Protein AF-A0AAU9TCF9-F1 (afdb_monomer)

Nearest PDB structures (foldseek):
  2r2g-assembly1_A  TM=9.640E-01  e=1.695E-07  Ocimum basilicum
  2qys-assembly2_B  TM=9.655E-01  e=3.153E-07  Ocimum basilicum
  3c3x-assembly2_B  TM=9.599E-01  e=4.301E-07  Ocimum basilicum
  3c1o-assembly1_A  TM=9.431E-01  e=2.300E-06  Clarkia breweri
  1qyc-assembly1_B  TM=9.461E-01  e=2.579E-04  Pinus taeda

Mean predicted aligned error: 13.33 Å

Secondary structure (DSSP, 8-state):
-------------S------------S----PPPS----HHHHHHHHHHHHT-PPP-----SSTHHHHHHHHSPTTHHHHHHHHHHHHTS-TTTSS---TT---HHHH-TTS-PPPHHHHHHHHHHSPPPP-PPP--

Structure (mmCIF, N/CA/C/O backbone):
data_AF-A0AAU9TCF9-F1
#
_entry.id   AF-A0AAU9TCF9-F1
#
loop_
_atom_site.group_PDB
_atom_site.id
_atom_site.type_symbol
_atom_site.label_atom_id
_atom_site.label_alt_id
_atom_site.label_comp_id
_atom_site.label_asym_id
_atom_site.label_entity_id
_atom_site.label_seq_id
_atom_site.pdbx_PDB_ins_code
_atom_site.Cartn_x
_atom_site.Cartn_y
_atom_site.Cartn_z
_atom_site.occupancy
_atom_site.B_iso_or_equiv
_atom_site.auth_seq_id
_atom_site.auth_comp_id
_atom_site.auth_asym_id
_atom_site.auth_atom_id
_atom_site.pdbx_PDB_model_num
ATOM 1 N N . MET A 1 1 ? 15.003 25.811 -27.714 1.00 32.50 1 MET A N 1
ATOM 2 C CA . MET A 1 1 ? 13.845 26.082 -26.835 1.00 32.50 1 MET A CA 1
ATOM 3 C C . MET A 1 1 ? 13.966 25.183 -25.616 1.00 32.50 1 MET A C 1
ATOM 5 O O . MET A 1 1 ? 13.999 23.971 -25.770 1.00 32.50 1 MET A O 1
ATOM 9 N N . ARG A 1 2 ? 14.185 25.771 -24.438 1.00 29.50 2 ARG A N 1
ATOM 10 C CA . ARG A 1 2 ? 14.547 25.087 -23.188 1.00 29.50 2 ARG A CA 1
ATOM 11 C C . ARG A 1 2 ? 13.409 25.324 -22.196 1.00 29.50 2 ARG A C 1
ATOM 13 O O . ARG A 1 2 ? 13.241 26.446 -21.741 1.00 29.50 2 ARG A O 1
ATOM 20 N N . TRP A 1 3 ? 12.619 24.297 -21.895 1.00 29.42 3 TRP A N 1
ATOM 21 C CA . TRP A 1 3 ? 11.589 24.370 -20.857 1.00 29.42 3 TRP A CA 1
ATOM 22 C C . TRP A 1 3 ? 12.197 23.945 -19.518 1.00 29.42 3 TRP A C 1
ATOM 24 O O . TRP A 1 3 ? 12.287 22.760 -19.213 1.00 29.42 3 TRP A O 1
ATOM 34 N N . GLN A 1 4 ? 12.638 24.915 -18.717 1.00 31.23 4 GLN A N 1
ATOM 35 C CA . GLN A 1 4 ? 12.834 24.719 -17.279 1.00 31.23 4 GLN A CA 1
ATOM 36 C C . GLN A 1 4 ? 11.484 24.952 -16.595 1.00 31.23 4 GLN A C 1
ATOM 38 O O . GLN A 1 4 ? 11.015 26.084 -16.525 1.00 31.23 4 GLN A O 1
ATOM 43 N N . ARG A 1 5 ? 10.840 23.887 -16.104 1.00 35.66 5 ARG A N 1
ATOM 44 C CA . ARG A 1 5 ? 9.737 24.007 -15.143 1.00 35.66 5 ARG A CA 1
ATOM 45 C C . ARG A 1 5 ? 10.312 23.828 -13.745 1.00 35.66 5 ARG A C 1
ATOM 47 O O . ARG A 1 5 ? 10.728 22.737 -13.364 1.00 35.66 5 ARG A O 1
ATOM 54 N N . SER A 1 6 ? 10.380 24.931 -13.015 1.00 28.62 6 SER A N 1
ATOM 55 C CA . SER A 1 6 ? 10.779 24.985 -11.614 1.00 28.62 6 SER A CA 1
ATOM 56 C C . SER A 1 6 ? 9.749 24.240 -10.764 1.00 28.62 6 SER A C 1
ATOM 58 O O . SER A 1 6 ? 8.653 24.739 -10.533 1.00 28.62 6 SER A O 1
ATOM 60 N N . ILE A 1 7 ? 10.089 23.036 -10.304 1.00 35.19 7 ILE A N 1
ATOM 61 C CA . ILE A 1 7 ? 9.325 22.330 -9.271 1.00 35.19 7 ILE A CA 1
ATOM 62 C C . ILE A 1 7 ? 9.844 22.839 -7.927 1.00 35.19 7 ILE A C 1
ATOM 64 O O . ILE A 1 7 ? 10.887 22.395 -7.442 1.00 35.19 7 ILE A O 1
ATOM 68 N N . THR A 1 8 ? 9.145 23.791 -7.316 1.00 33.06 8 THR A N 1
ATOM 69 C CA . THR A 1 8 ? 9.380 24.147 -5.915 1.00 33.06 8 THR A CA 1
ATOM 70 C C . THR A 1 8 ? 8.896 22.994 -5.039 1.00 33.06 8 THR A C 1
ATOM 72 O O . THR A 1 8 ? 7.708 22.837 -4.764 1.00 33.06 8 THR A O 1
ATOM 75 N N . ARG A 1 9 ? 9.836 22.147 -4.603 1.00 33.09 9 ARG A N 1
ATOM 76 C CA . ARG A 1 9 ? 9.591 21.157 -3.549 1.00 33.09 9 ARG A CA 1
ATOM 77 C C . ARG A 1 9 ? 9.257 21.914 -2.266 1.00 33.09 9 ARG A C 1
ATOM 79 O O . ARG A 1 9 ? 10.149 22.476 -1.639 1.00 33.09 9 ARG A O 1
ATOM 86 N N . LYS A 1 10 ? 7.989 21.918 -1.853 1.00 32.34 10 LYS A N 1
ATOM 87 C CA . LYS A 1 10 ? 7.655 22.213 -0.458 1.00 32.34 10 LYS A CA 1
ATOM 88 C C . LYS A 1 10 ? 8.129 21.026 0.378 1.00 32.34 10 LYS A C 1
ATOM 90 O O . LYS A 1 10 ? 7.555 19.943 0.310 1.00 32.34 10 LYS A O 1
ATOM 95 N N . THR A 1 11 ? 9.218 21.213 1.111 1.00 30.62 11 THR A N 1
ATOM 96 C CA . THR A 1 11 ? 9.650 20.302 2.169 1.00 30.62 11 THR A CA 1
ATOM 97 C C . THR A 1 11 ? 8.641 20.395 3.311 1.00 30.62 11 THR A C 1
ATOM 99 O O . THR A 1 11 ? 8.481 21.445 3.925 1.00 30.62 11 THR A O 1
ATOM 102 N N . CYS A 1 12 ? 7.920 19.308 3.585 1.00 27.73 12 CYS A N 1
ATOM 103 C CA . CYS A 1 12 ? 7.120 19.203 4.800 1.00 27.73 12 CYS A CA 1
ATOM 104 C C . CYS A 1 12 ? 8.016 18.600 5.886 1.00 27.73 12 CYS A C 1
ATOM 106 O O . CYS A 1 12 ? 8.421 17.442 5.783 1.00 27.73 12 CYS A O 1
ATOM 108 N N . SER A 1 13 ? 8.379 19.415 6.878 1.00 25.23 13 SER A N 1
ATOM 109 C CA . SER A 1 13 ? 9.106 18.976 8.071 1.00 25.23 13 SER A CA 1
ATOM 110 C C . SER A 1 13 ? 8.212 18.062 8.915 1.00 25.23 13 SER A C 1
ATOM 112 O O . SER A 1 13 ? 7.018 18.314 9.054 1.00 25.23 13 SER A O 1
ATOM 114 N N . ILE A 1 14 ? 8.784 16.989 9.463 1.00 36.59 14 ILE A N 1
ATOM 115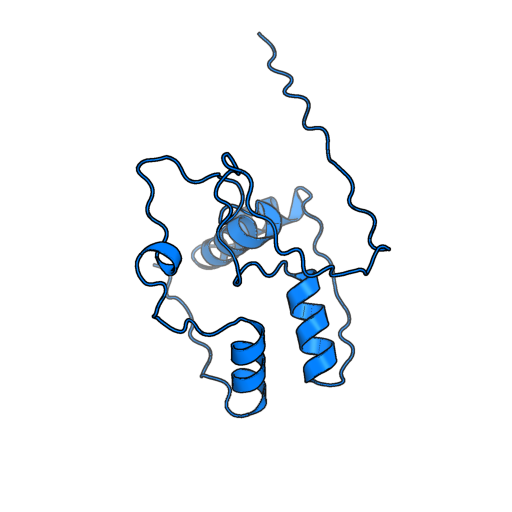 C CA . ILE A 1 14 ? 8.085 15.873 10.134 1.00 36.59 14 ILE A CA 1
ATOM 116 C C . ILE A 1 14 ? 7.626 16.233 11.570 1.00 36.59 14 ILE A C 1
ATOM 118 O O . ILE A 1 14 ? 7.186 15.369 12.319 1.00 36.59 14 ILE A O 1
ATOM 122 N N . HIS A 1 15 ? 7.687 17.500 11.983 1.00 29.64 15 HIS A N 1
ATOM 123 C CA . HIS A 1 15 ? 7.577 17.865 13.401 1.00 29.64 15 HIS A CA 1
ATOM 124 C C . HIS A 1 15 ? 6.350 18.684 13.818 1.00 29.64 15 HIS A C 1
ATOM 126 O O . HIS A 1 15 ? 6.430 19.398 14.809 1.00 29.64 15 HIS A O 1
ATOM 132 N N . ASP A 1 16 ? 5.214 18.566 13.124 1.00 25.83 16 ASP A N 1
ATOM 133 C CA . ASP A 1 16 ? 3.979 19.206 13.598 1.00 25.83 16 ASP A CA 1
ATOM 134 C C . ASP A 1 16 ? 2.794 18.229 13.622 1.00 25.83 16 ASP A C 1
ATOM 136 O O . ASP A 1 16 ? 2.099 17.988 12.631 1.00 25.83 16 ASP A O 1
ATOM 140 N N . GLN A 1 17 ? 2.621 17.595 14.784 1.00 41.81 17 GLN A N 1
ATOM 141 C CA . GLN A 1 17 ? 1.391 16.923 15.179 1.00 41.81 17 GLN A CA 1
ATOM 142 C C . GLN A 1 17 ? 0.434 17.973 15.754 1.00 41.81 17 GLN A C 1
ATOM 144 O O . GLN A 1 17 ? 0.512 18.302 16.932 1.00 41.81 17 GLN A O 1
ATOM 149 N N . SER A 1 18 ? -0.544 18.414 14.967 1.00 25.83 18 SER A N 1
ATOM 150 C CA . SER A 1 18 ? -1.847 18.784 15.522 1.00 25.83 18 SER A CA 1
ATOM 151 C C . SER A 1 18 ? -2.945 18.569 14.488 1.00 25.83 18 SER A C 1
ATOM 153 O O . SER A 1 18 ? -3.074 19.277 13.488 1.00 25.83 18 SER A O 1
ATOM 155 N N . CYS A 1 19 ? -3.739 17.528 14.720 1.00 30.94 19 CYS A N 1
ATOM 156 C CA . CYS A 1 19 ? -4.938 17.239 13.955 1.00 30.94 19 CYS A CA 1
ATOM 157 C C . CYS A 1 19 ? -6.078 18.096 14.524 1.00 30.94 19 CYS A C 1
ATOM 159 O O . CYS A 1 19 ? -6.804 17.664 15.419 1.00 30.94 19 CYS A O 1
ATOM 161 N N . HIS A 1 20 ? -6.233 19.328 14.033 1.00 27.45 20 HIS A N 1
ATOM 162 C CA . HIS A 1 20 ? -7.418 20.121 14.344 1.00 27.45 20 HIS A CA 1
ATOM 163 C C . HIS A 1 20 ? -8.607 19.662 13.495 1.00 27.45 20 HIS A C 1
ATOM 165 O O . HIS A 1 20 ? -8.597 19.691 12.264 1.00 27.45 20 HIS A O 1
ATOM 171 N N . ARG A 1 21 ? -9.666 19.249 14.196 1.00 36.75 21 ARG A N 1
ATOM 172 C CA . ARG A 1 21 ? -11.020 19.082 13.672 1.00 36.75 21 ARG A CA 1
ATOM 173 C C . ARG A 1 21 ? -11.571 20.457 13.289 1.00 36.75 21 ARG A C 1
ATOM 175 O O . ARG A 1 21 ? -12.134 21.137 14.139 1.00 36.75 21 ARG A O 1
ATOM 182 N N . SER A 1 22 ? -11.459 20.850 12.025 1.00 31.08 22 SER A N 1
ATOM 183 C CA . SER A 1 22 ? -12.129 22.058 11.532 1.00 31.08 22 SER A CA 1
ATOM 184 C C . SER A 1 22 ? -13.473 21.704 10.899 1.00 31.08 22 SER A C 1
ATOM 186 O O . SER A 1 22 ? -13.539 21.100 9.830 1.00 31.08 22 SER A O 1
ATOM 188 N N . LYS A 1 23 ? -14.557 22.083 11.590 1.00 34.03 23 LYS A N 1
ATOM 189 C CA . LYS A 1 23 ? -15.822 22.450 10.944 1.00 34.03 23 LYS A CA 1
ATOM 190 C C . LYS A 1 23 ? -15.601 23.798 10.249 1.00 34.03 23 LYS A C 1
ATOM 192 O O . LYS A 1 23 ? -15.060 24.702 10.874 1.00 34.03 23 LYS A O 1
ATOM 197 N N . GLY A 1 24 ? -16.047 23.931 9.004 1.00 29.23 24 GLY A N 1
ATOM 198 C CA . GLY A 1 24 ? -16.023 25.194 8.262 1.00 29.23 24 GLY A CA 1
ATOM 199 C C . GLY A 1 24 ? -15.848 24.944 6.771 1.00 29.23 24 GLY A C 1
ATOM 200 O O . GLY A 1 24 ? -14.772 24.552 6.333 1.00 29.23 24 GLY A O 1
ATOM 201 N N . GLN A 1 25 ? -16.931 25.115 6.021 1.00 40.72 25 GLN A N 1
ATOM 202 C CA . GLN A 1 25 ? -16.986 25.016 4.568 1.00 40.72 25 GLN A CA 1
ATOM 203 C C . GLN A 1 25 ? -16.816 26.418 3.968 1.00 40.72 25 GLN A C 1
ATOM 205 O O . GLN A 1 25 ? -17.554 27.318 4.345 1.00 40.72 25 GLN A O 1
ATOM 210 N N . GLU A 1 26 ? -15.888 26.568 3.022 1.00 29.95 26 GLU A N 1
ATOM 211 C CA . GLU A 1 26 ? -15.749 27.707 2.098 1.00 29.95 26 GLU A CA 1
ATOM 212 C C . GLU A 1 26 ? -15.702 27.139 0.659 1.00 29.95 26 GLU A C 1
ATOM 214 O O . GLU A 1 26 ? -15.139 26.051 0.459 1.00 29.95 26 GLU A O 1
ATOM 219 N N . PRO A 1 27 ? -16.327 27.790 -0.343 1.00 39.28 27 PRO A N 1
ATOM 220 C CA . PRO A 1 27 ? -16.553 27.209 -1.663 1.00 39.28 27 PRO A CA 1
ATOM 221 C C . PRO A 1 27 ? -15.361 27.464 -2.596 1.00 39.28 27 PRO A C 1
ATOM 223 O O . PRO A 1 27 ? -14.951 28.600 -2.806 1.00 39.28 27 PRO A O 1
ATOM 226 N N . GLY A 1 28 ? -14.814 26.395 -3.184 1.00 36.53 28 GLY A N 1
ATOM 227 C CA . GLY A 1 28 ? -13.743 26.482 -4.192 1.00 36.53 28 GLY A CA 1
ATOM 228 C C . GLY A 1 28 ? -12.541 25.558 -3.971 1.00 36.53 28 GLY A C 1
ATOM 229 O O . GLY A 1 28 ? -11.479 25.782 -4.545 1.00 36.53 28 GLY A O 1
ATOM 230 N N . ALA A 1 29 ? -12.658 24.528 -3.129 1.00 34.69 29 ALA A N 1
ATOM 231 C CA . ALA A 1 29 ? -11.533 23.654 -2.812 1.00 34.69 29 ALA A CA 1
ATOM 232 C C . ALA A 1 29 ? -11.374 22.510 -3.829 1.00 34.69 29 ALA A C 1
ATOM 234 O O . ALA A 1 29 ? -12.214 21.614 -3.920 1.00 34.69 29 ALA A O 1
ATOM 235 N N . ASN A 1 30 ? -10.241 22.530 -4.538 1.00 35.97 30 ASN A N 1
ATOM 236 C CA . ASN A 1 30 ? -9.727 21.439 -5.363 1.00 35.97 30 ASN A CA 1
ATOM 237 C C . ASN A 1 30 ? -9.945 20.072 -4.703 1.00 35.97 30 ASN A C 1
ATOM 239 O O . ASN A 1 30 ? -9.481 19.779 -3.597 1.00 35.97 30 ASN A O 1
ATOM 243 N N . HIS A 1 31 ? -10.667 19.232 -5.429 1.00 40.88 31 HIS A N 1
ATOM 244 C CA . HIS A 1 31 ? -11.233 17.975 -4.987 1.00 40.88 31 HIS A CA 1
ATOM 245 C C . HIS A 1 31 ? -10.174 16.872 -4.808 1.00 40.88 31 HIS A C 1
ATOM 247 O O . HIS A 1 31 ? -10.093 15.937 -5.602 1.00 40.88 31 HIS A O 1
ATOM 253 N N . LYS A 1 32 ? -9.370 16.917 -3.739 1.00 46.84 32 LYS A N 1
ATOM 254 C CA . LYS A 1 32 ? -8.562 15.752 -3.336 1.00 46.84 32 LYS A CA 1
ATOM 255 C C . LYS A 1 32 ? -9.460 14.701 -2.667 1.00 46.84 32 L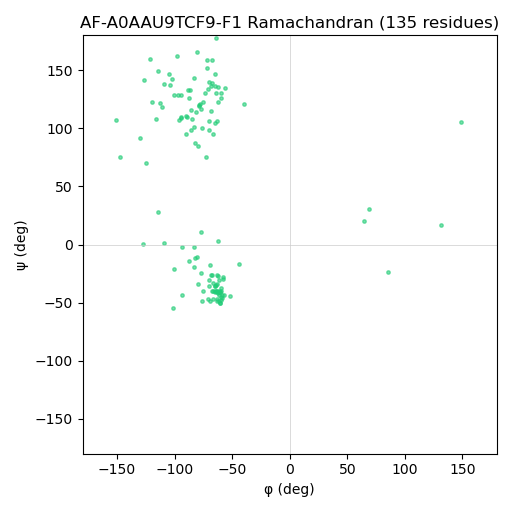YS A C 1
ATOM 257 O O . LYS A 1 32 ? -10.107 14.984 -1.664 1.00 46.84 32 LYS A O 1
ATOM 262 N N . ALA A 1 33 ? -9.471 13.486 -3.215 1.00 42.03 33 ALA A N 1
ATOM 263 C CA . ALA A 1 33 ? -10.205 12.342 -2.666 1.00 42.03 33 ALA A CA 1
ATOM 2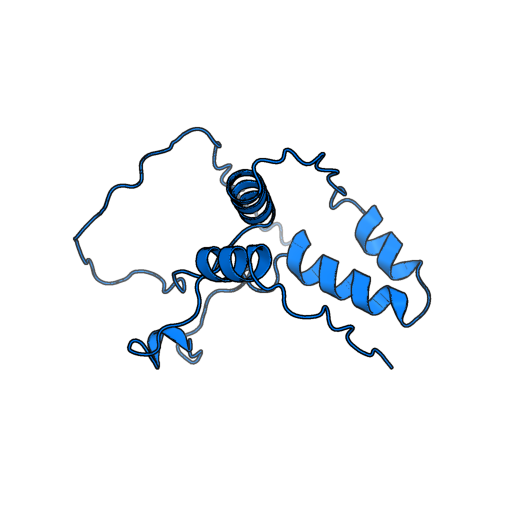64 C C . ALA A 1 33 ? -9.732 11.991 -1.232 1.00 42.03 33 ALA A C 1
ATOM 266 O O . ALA A 1 33 ? -8.514 11.893 -1.015 1.00 42.03 33 ALA A O 1
ATOM 267 N N . PRO A 1 34 ? -10.636 11.815 -0.244 1.00 55.16 34 PRO A N 1
ATOM 268 C CA . PRO A 1 34 ? -10.244 11.573 1.140 1.00 55.16 34 PRO A CA 1
ATOM 269 C C . PRO A 1 34 ? -10.249 10.082 1.547 1.00 55.16 34 PRO A C 1
ATOM 271 O O . PRO A 1 34 ? -10.897 9.234 0.948 1.00 55.16 34 PRO A O 1
ATOM 274 N N . ARG A 1 35 ? -9.542 9.813 2.657 1.00 45.84 35 ARG A N 1
ATOM 275 C CA . ARG A 1 35 ? -9.535 8.615 3.537 1.00 45.84 35 ARG A CA 1
ATOM 276 C C . ARG A 1 35 ? -8.657 7.399 3.205 1.00 45.84 35 ARG A C 1
ATOM 278 O O . ARG A 1 35 ? -8.272 6.732 4.159 1.00 45.84 35 ARG A O 1
ATOM 285 N N . GLN A 1 36 ? -8.248 7.135 1.962 1.00 53.06 36 GLN A N 1
ATOM 286 C CA . GLN A 1 36 ? -7.444 5.924 1.652 1.00 53.06 36 GLN A CA 1
ATOM 287 C C . GLN A 1 36 ? -5.971 6.178 1.285 1.00 53.06 36 GLN A C 1
ATOM 289 O O . GLN A 1 36 ? -5.215 5.249 1.012 1.00 53.06 36 GLN A O 1
ATOM 294 N N . ARG A 1 37 ? -5.521 7.436 1.300 1.00 58.28 37 ARG A N 1
ATOM 295 C CA . ARG A 1 37 ? -4.142 7.780 0.933 1.00 58.28 37 ARG A CA 1
ATOM 296 C C . ARG A 1 37 ? -3.158 7.422 2.053 1.00 58.28 37 ARG A C 1
ATOM 298 O O . ARG A 1 37 ? -2.967 8.211 2.980 1.00 58.28 37 ARG A O 1
ATOM 305 N N . CYS A 1 38 ? -2.467 6.295 1.915 1.00 60.62 38 CYS A N 1
ATOM 306 C CA . CYS A 1 38 ? -1.327 5.937 2.757 1.00 60.62 38 CYS A CA 1
ATOM 307 C C . CYS A 1 38 ? -0.025 5.970 1.952 1.00 60.62 38 CYS A C 1
ATOM 309 O O . CYS A 1 38 ? 0.152 5.216 1.003 1.00 60.62 38 CYS A O 1
ATOM 311 N N . LEU A 1 39 ? 0.903 6.847 2.348 1.00 77.06 39 LEU A N 1
ATOM 312 C CA . LEU A 1 39 ? 2.283 6.804 1.857 1.00 77.06 39 LEU A CA 1
ATOM 313 C C . LEU A 1 39 ? 3.014 5.594 2.472 1.00 77.06 39 LEU A C 1
ATOM 315 O O . LEU A 1 39 ? 2.699 5.244 3.614 1.00 77.06 39 LEU A O 1
ATOM 319 N N . PRO A 1 40 ? 4.030 5.010 1.805 1.00 81.50 40 PRO A N 1
ATOM 320 C CA . PRO A 1 40 ? 4.737 3.822 2.300 1.00 81.50 40 PRO A CA 1
ATOM 321 C C . PRO A 1 40 ? 5.249 3.951 3.740 1.00 81.50 40 PRO A C 1
ATOM 323 O O . PRO A 1 40 ? 5.030 3.066 4.559 1.00 81.50 40 PRO A O 1
ATOM 326 N N . ALA A 1 41 ? 5.846 5.094 4.093 1.00 84.50 41 ALA A N 1
ATOM 327 C CA . ALA A 1 41 ? 6.342 5.334 5.450 1.00 84.50 41 ALA A CA 1
ATOM 328 C C . ALA A 1 41 ? 5.221 5.343 6.506 1.00 84.50 41 ALA A C 1
ATOM 330 O O . ALA A 1 41 ? 5.381 4.790 7.592 1.00 84.50 41 ALA A O 1
ATOM 331 N N . ARG A 1 42 ? 4.061 5.931 6.179 1.00 87.06 42 ARG A N 1
ATOM 332 C CA . ARG A 1 42 ? 2.897 5.934 7.079 1.00 87.06 42 ARG A CA 1
ATOM 333 C C . ARG A 1 42 ? 2.337 4.529 7.256 1.00 87.06 42 ARG A C 1
ATOM 335 O O . ARG A 1 42 ? 1.994 4.165 8.371 1.00 87.06 42 ARG A O 1
ATOM 342 N N . PHE A 1 43 ? 2.290 3.745 6.181 1.00 90.44 43 PHE A N 1
ATOM 343 C CA . PHE A 1 43 ? 1.856 2.352 6.233 1.00 90.44 43 PHE A CA 1
ATOM 344 C C . PHE A 1 43 ? 2.753 1.513 7.153 1.00 90.44 43 PHE A C 1
ATOM 346 O O . PHE A 1 43 ? 2.251 0.857 8.063 1.00 90.44 43 PHE A O 1
ATOM 353 N N . VAL A 1 44 ? 4.076 1.589 6.969 1.00 90.94 44 VAL A N 1
ATOM 354 C CA . VAL A 1 44 ? 5.042 0.855 7.803 1.00 90.94 44 VAL A CA 1
ATOM 355 C C . VAL A 1 44 ? 4.944 1.288 9.266 1.00 90.94 44 VAL A C 1
ATOM 357 O O . VAL A 1 44 ? 4.893 0.436 10.147 1.00 90.94 44 VAL A O 1
ATOM 360 N N . SER A 1 45 ? 4.829 2.592 9.535 1.00 92.31 45 SER A N 1
ATOM 361 C CA . SER A 1 45 ? 4.642 3.106 10.897 1.00 92.31 45 SER A CA 1
ATOM 362 C C . SER A 1 45 ? 3.365 2.569 11.557 1.00 92.31 45 SER A C 1
ATOM 364 O O . SER A 1 45 ? 3.432 2.054 12.672 1.00 92.31 45 SER A O 1
ATOM 366 N N . SER A 1 46 ? 2.219 2.609 10.866 1.00 93.44 46 SER A N 1
ATOM 367 C CA . SER A 1 46 ? 0.969 2.022 11.367 1.00 93.44 46 SER A CA 1
ATOM 368 C C . SER A 1 46 ? 1.105 0.521 11.633 1.00 93.44 46 SER A C 1
ATOM 370 O O . SER A 1 46 ? 0.620 0.028 12.649 1.00 93.44 46 SER A O 1
ATOM 372 N N . TRP A 1 47 ? 1.807 -0.206 10.763 1.00 95.31 47 TRP A N 1
ATOM 373 C CA . TRP A 1 47 ? 2.039 -1.639 10.929 1.00 95.31 47 TRP A CA 1
ATOM 374 C C . TRP A 1 47 ? 2.951 -1.974 12.117 1.00 95.31 47 TRP A C 1
ATOM 376 O O . TRP A 1 47 ? 2.676 -2.916 12.860 1.00 95.31 47 TRP A O 1
ATOM 386 N N . GLN A 1 48 ? 4.002 -1.185 12.346 1.00 95.50 48 GLN A N 1
ATOM 387 C CA . GLN A 1 48 ? 4.865 -1.312 13.525 1.00 95.50 48 GLN A CA 1
ATOM 388 C C . GLN A 1 48 ? 4.077 -1.149 14.824 1.00 95.50 48 GLN A C 1
ATOM 390 O O . GLN A 1 48 ? 4.209 -1.968 15.730 1.00 95.50 48 GLN A O 1
ATOM 395 N N . ILE A 1 49 ? 3.216 -0.129 14.887 1.00 95.44 49 ILE A N 1
ATOM 396 C CA . ILE A 1 49 ? 2.352 0.122 16.046 1.00 95.44 49 ILE A CA 1
ATOM 397 C C . ILE A 1 49 ? 1.423 -1.072 16.280 1.00 95.44 49 ILE A C 1
ATOM 399 O O . ILE A 1 49 ? 1.377 -1.605 17.384 1.00 95.44 49 ILE A O 1
ATOM 403 N N . LYS A 1 50 ? 0.726 -1.529 15.234 1.00 95.31 50 LYS A N 1
ATOM 404 C CA . LYS A 1 50 ? -0.245 -2.628 15.321 1.00 95.31 50 LYS A CA 1
ATOM 405 C C . LYS A 1 50 ? 0.391 -3.971 15.702 1.00 95.31 50 LYS A C 1
ATOM 407 O O . LYS A 1 50 ? -0.211 -4.746 16.433 1.00 95.31 50 LYS A O 1
ATOM 412 N N . THR A 1 51 ? 1.613 -4.245 15.248 1.00 95.75 51 THR A N 1
ATOM 413 C CA . THR A 1 51 ? 2.332 -5.491 15.576 1.00 95.75 51 THR A CA 1
ATOM 414 C C . THR A 1 51 ? 3.151 -5.418 16.866 1.00 95.75 51 THR A C 1
ATOM 416 O O . THR A 1 51 ? 3.614 -6.455 17.341 1.00 95.75 51 THR A O 1
ATOM 419 N N . GLY A 1 52 ? 3.383 -4.218 17.412 1.00 95.81 52 GLY A N 1
ATOM 420 C CA . GLY A 1 52 ? 4.328 -3.997 18.511 1.00 95.81 52 GLY A CA 1
ATOM 421 C C . GLY A 1 52 ? 5.786 -4.294 18.133 1.00 95.81 52 GLY A C 1
ATOM 422 O O . GLY A 1 52 ? 6.606 -4.565 19.008 1.00 95.81 52 GLY A O 1
ATOM 423 N N . ARG A 1 53 ? 6.115 -4.302 16.833 1.00 94.88 53 ARG A N 1
ATOM 424 C CA . ARG A 1 53 ? 7.446 -4.651 16.314 1.00 94.88 53 ARG A CA 1
ATOM 425 C C . ARG A 1 53 ? 8.109 -3.450 15.660 1.00 94.88 53 ARG A C 1
ATOM 427 O O . ARG A 1 53 ? 7.453 -2.621 15.037 1.00 94.88 53 ARG A O 1
ATOM 434 N N . THR A 1 54 ? 9.434 -3.411 15.731 1.00 93.69 54 THR A N 1
ATOM 435 C CA . THR A 1 54 ? 10.253 -2.459 14.973 1.00 93.69 54 THR A CA 1
ATOM 436 C C . THR A 1 54 ? 10.842 -3.163 13.759 1.00 93.69 54 THR A C 1
ATOM 438 O O . THR A 1 54 ? 11.445 -4.226 13.899 1.00 93.69 54 THR A O 1
ATOM 441 N N . PHE A 1 55 ? 10.680 -2.580 12.570 1.00 90.50 55 PHE A N 1
ATOM 442 C CA . PHE A 1 55 ? 11.279 -3.093 11.337 1.00 90.50 55 PHE A CA 1
ATOM 443 C C . PHE A 1 55 ? 12.506 -2.265 10.960 1.00 90.50 55 PHE A C 1
ATOM 445 O O . PHE A 1 55 ? 12.509 -1.043 11.100 1.00 90.50 55 PHE A O 1
ATOM 452 N N . GLN A 1 56 ? 13.539 -2.933 10.449 1.00 89.56 56 GLN A N 1
ATOM 453 C CA . GLN A 1 56 ? 14.645 -2.257 9.776 1.00 89.56 56 GLN A CA 1
ATOM 454 C C . GLN A 1 56 ? 14.179 -1.851 8.376 1.00 89.56 56 GLN A C 1
ATOM 456 O O . GLN A 1 56 ? 13.832 -2.707 7.562 1.00 89.56 56 GLN A O 1
ATOM 461 N N . ILE A 1 57 ? 14.128 -0.546 8.112 1.00 86.06 57 ILE A N 1
ATOM 462 C CA . ILE A 1 57 ? 13.674 -0.007 6.828 1.00 86.06 57 ILE A CA 1
ATOM 463 C C . ILE A 1 57 ? 14.892 0.222 5.938 1.00 86.06 57 ILE A C 1
ATOM 465 O O . ILE A 1 57 ? 15.670 1.150 6.154 1.00 86.06 57 ILE A O 1
ATOM 469 N N . THR A 1 58 ? 15.029 -0.596 4.898 1.00 83.56 58 THR A N 1
ATOM 470 C CA . THR A 1 58 ? 16.025 -0.367 3.848 1.00 83.56 58 THR A CA 1
ATOM 471 C C . THR A 1 58 ? 15.404 0.485 2.748 1.00 83.56 58 THR A C 1
ATOM 473 O O . THR A 1 58 ? 14.527 0.030 2.014 1.00 83.56 58 THR A O 1
ATOM 476 N N . HIS A 1 59 ? 15.855 1.732 2.619 1.00 79.56 59 HIS A N 1
ATOM 477 C CA . HIS A 1 59 ? 15.439 2.601 1.521 1.00 79.56 59 HIS A CA 1
ATOM 478 C C . HIS A 1 59 ? 16.202 2.246 0.246 1.00 79.56 59 HIS A C 1
ATOM 480 O O . HIS A 1 59 ? 17.424 2.379 0.198 1.00 79.56 59 HIS A O 1
ATOM 486 N N . LEU A 1 60 ? 15.479 1.854 -0.805 1.00 72.19 60 LEU A N 1
ATOM 487 C CA . LEU A 1 60 ? 16.050 1.771 -2.145 1.00 72.19 60 LEU A CA 1
ATOM 488 C C . LEU A 1 60 ? 16.039 3.182 -2.764 1.00 72.19 60 LEU A C 1
ATOM 490 O O . LEU A 1 60 ? 14.957 3.741 -2.967 1.00 72.19 60 LEU A O 1
ATOM 494 N N . PRO A 1 61 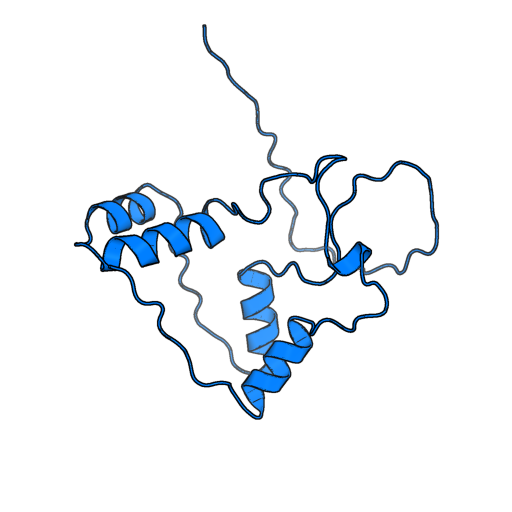? 17.200 3.808 -3.019 1.00 68.44 61 PRO A N 1
ATOM 495 C CA . PRO A 1 61 ? 17.237 5.156 -3.567 1.00 68.44 61 PRO A CA 1
ATOM 496 C C . PRO A 1 61 ? 16.647 5.195 -4.982 1.00 68.44 61 PRO A C 1
ATOM 498 O O . PRO A 1 61 ? 17.007 4.395 -5.835 1.00 68.44 61 PRO A O 1
ATOM 501 N N . SER A 1 62 ? 15.821 6.208 -5.254 1.00 61.94 62 SER A N 1
ATOM 502 C CA . SER A 1 62 ? 15.205 6.504 -6.565 1.00 61.94 62 SER A CA 1
ATOM 503 C C . SER A 1 62 ? 16.209 6.839 -7.685 1.00 61.94 62 SER A C 1
ATOM 505 O O . SER A 1 62 ? 15.809 7.219 -8.786 1.00 61.94 62 SER A O 1
ATOM 507 N N . ASN A 1 63 ? 17.518 6.776 -7.424 1.00 57.94 63 ASN A N 1
ATOM 508 C CA . ASN A 1 63 ? 18.517 7.008 -8.461 1.00 57.94 63 ASN A CA 1
ATOM 509 C C . ASN A 1 63 ? 18.417 5.915 -9.546 1.00 57.94 63 ASN A C 1
ATOM 511 O O . ASN A 1 63 ? 17.629 4.982 -9.436 1.00 57.94 63 ASN A O 1
ATOM 515 N N . LYS A 1 64 ? 19.243 6.019 -10.595 1.00 53.06 64 LYS A N 1
ATOM 516 C CA . LYS A 1 64 ? 19.274 5.123 -11.768 1.00 53.06 64 LYS A CA 1
ATOM 517 C C . LYS A 1 64 ? 19.179 3.612 -11.468 1.00 53.06 64 LYS A C 1
ATOM 519 O O . LYS A 1 64 ? 18.874 2.878 -12.397 1.00 53.06 64 LYS A O 1
ATOM 524 N N . SER A 1 65 ? 19.409 3.173 -10.225 1.00 56.00 65 SER A N 1
ATOM 525 C CA . SER A 1 65 ? 19.299 1.793 -9.753 1.00 56.00 65 SER A CA 1
ATOM 526 C C . SER A 1 65 ? 17.923 1.147 -9.964 1.00 56.00 65 SER A C 1
ATOM 528 O O . SER A 1 65 ? 17.893 0.018 -10.437 1.00 56.00 65 SER A O 1
ATOM 530 N N . SER A 1 66 ? 16.794 1.815 -9.698 1.00 56.81 66 SER A N 1
ATOM 531 C CA . SER A 1 66 ? 15.458 1.197 -9.829 1.00 56.81 66 SER A CA 1
ATOM 532 C C . SER A 1 66 ? 15.061 0.961 -11.289 1.00 56.81 66 SER A C 1
ATOM 534 O O . SER A 1 66 ? 14.660 -0.143 -11.660 1.00 56.81 66 SER A O 1
ATOM 536 N N . ASN A 1 67 ? 15.256 1.977 -12.135 1.00 60.53 67 ASN A N 1
ATOM 537 C CA . ASN A 1 67 ? 15.065 1.867 -13.579 1.00 60.53 67 ASN A CA 1
ATOM 538 C C . ASN A 1 67 ? 16.073 0.892 -14.201 1.00 60.53 67 ASN A C 1
ATOM 540 O O . ASN A 1 67 ? 15.692 0.096 -15.053 1.00 60.53 67 ASN A O 1
ATOM 544 N N . SER A 1 68 ? 17.338 0.892 -13.761 1.00 62.56 68 SER A N 1
ATOM 545 C CA . SER A 1 68 ? 18.315 -0.089 -14.247 1.00 62.56 68 SER A CA 1
ATOM 546 C C . SER A 1 68 ? 17.982 -1.511 -13.808 1.00 62.56 68 SER A C 1
ATOM 548 O O . SER A 1 68 ? 18.237 -2.434 -14.569 1.00 62.56 68 SER A O 1
ATOM 550 N N . LEU A 1 69 ? 17.388 -1.702 -12.621 1.00 65.31 69 LEU A N 1
ATOM 551 C CA . LEU A 1 69 ? 16.982 -3.024 -12.142 1.00 65.31 69 LEU A CA 1
ATOM 552 C C . LEU A 1 69 ? 15.850 -3.581 -13.007 1.00 65.31 69 LEU A C 1
ATOM 554 O O . LEU A 1 69 ? 15.940 -4.713 -13.466 1.00 65.31 69 LEU A O 1
ATOM 558 N N . ALA A 1 70 ? 14.827 -2.770 -13.295 1.00 67.75 70 ALA A N 1
ATOM 559 C CA . ALA A 1 70 ? 13.751 -3.166 -14.201 1.00 67.75 70 ALA A CA 1
ATOM 560 C C . ALA A 1 70 ? 14.276 -3.465 -15.618 1.00 67.75 70 ALA A C 1
ATOM 562 O O . ALA A 1 70 ? 13.861 -4.439 -16.230 1.00 67.75 70 ALA A O 1
ATOM 563 N N . VAL A 1 71 ? 15.229 -2.681 -16.132 1.00 71.06 71 VAL A N 1
ATOM 564 C CA . VAL A 1 71 ? 15.842 -2.928 -17.452 1.00 71.06 71 VAL A CA 1
ATOM 565 C C . VAL A 1 71 ? 16.734 -4.180 -17.461 1.00 71.06 71 VAL A C 1
ATOM 567 O O . VAL A 1 71 ? 16.845 -4.838 -18.490 1.00 71.06 71 VAL A O 1
ATOM 570 N N . SER A 1 72 ? 17.360 -4.521 -16.333 1.00 79.69 72 SER A N 1
ATOM 571 C CA . SER A 1 72 ? 18.294 -5.648 -16.228 1.00 79.69 72 SER A CA 1
ATOM 572 C C . SER A 1 72 ? 17.622 -7.007 -16.014 1.00 79.69 72 SER A C 1
ATOM 574 O O . SER A 1 72 ? 18.278 -8.028 -16.220 1.00 79.69 72 SER A O 1
ATOM 576 N N . LEU A 1 73 ? 16.370 -7.047 -15.557 1.00 86.81 73 LEU A N 1
ATOM 577 C CA . LEU A 1 73 ? 15.660 -8.298 -15.290 1.00 86.81 73 LEU A CA 1
ATOM 578 C C . LEU A 1 73 ? 15.040 -8.884 -16.573 1.00 86.81 73 LEU A C 1
ATOM 580 O O . LEU A 1 73 ? 14.544 -8.130 -17.418 1.00 86.81 73 LEU A O 1
ATOM 584 N N . PRO A 1 74 ? 15.026 -10.220 -16.732 1.00 89.50 74 PRO A N 1
ATOM 585 C CA . PRO A 1 74 ? 14.322 -10.859 -17.838 1.00 89.50 74 PRO A CA 1
ATOM 586 C C . PRO A 1 74 ? 12.802 -10.678 -17.701 1.00 89.50 74 PRO A C 1
ATOM 588 O O . PRO A 1 74 ? 12.275 -10.445 -16.613 1.00 89.50 74 PRO A O 1
ATOM 591 N N . ARG A 1 75 ? 12.073 -10.811 -18.814 1.00 86.75 75 ARG A N 1
ATOM 592 C CA . ARG A 1 75 ? 10.610 -10.962 -18.767 1.00 86.75 75 ARG A CA 1
ATOM 593 C C . ARG A 1 75 ? 10.283 -12.333 -18.146 1.00 86.75 75 ARG A C 1
ATOM 595 O O . ARG A 1 75 ? 10.913 -13.306 -18.564 1.00 86.75 75 ARG A O 1
ATOM 602 N N . PRO A 1 76 ? 9.308 -12.439 -17.220 1.00 89.50 76 PRO A N 1
ATOM 603 C CA . PRO A 1 76 ? 8.370 -11.398 -16.774 1.00 89.50 76 PRO A CA 1
ATOM 604 C C . PRO A 1 76 ? 8.781 -10.579 -15.539 1.00 89.50 76 PRO A C 1
ATOM 606 O O . PRO A 1 76 ? 8.060 -9.652 -15.167 1.00 89.50 76 PRO A O 1
ATOM 609 N N . ASP A 1 77 ? 9.918 -10.868 -14.911 1.00 86.31 77 ASP A N 1
ATOM 610 C CA . ASP A 1 77 ? 10.318 -10.270 -13.626 1.00 86.31 77 ASP A CA 1
ATOM 611 C C . ASP A 1 77 ? 10.482 -8.743 -13.684 1.00 86.31 77 ASP A C 1
ATOM 613 O O . ASP A 1 77 ? 10.191 -8.027 -12.719 1.00 86.31 77 ASP A O 1
ATOM 617 N N . ASN A 1 78 ? 10.878 -8.209 -14.842 1.00 89.19 78 ASN A N 1
ATOM 618 C CA . ASN A 1 78 ? 10.940 -6.766 -15.062 1.00 89.19 78 ASN A CA 1
ATOM 619 C C . ASN A 1 78 ? 9.580 -6.051 -1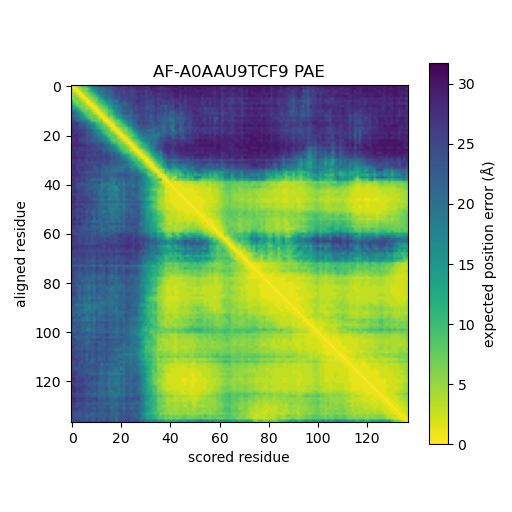4.975 1.00 89.19 78 ASN A C 1
ATOM 621 O O . ASN A 1 78 ? 9.544 -4.866 -14.634 1.00 89.19 78 ASN A O 1
ATOM 625 N N . ILE A 1 79 ? 8.467 -6.744 -15.239 1.00 90.38 79 ILE A N 1
ATOM 626 C CA . ILE A 1 79 ? 7.118 -6.161 -15.224 1.00 90.38 79 ILE A CA 1
ATOM 627 C C . ILE A 1 79 ? 6.721 -5.803 -13.791 1.00 90.38 79 ILE A C 1
ATOM 629 O O . ILE A 1 79 ? 6.315 -4.670 -13.529 1.00 90.38 79 ILE A O 1
ATOM 633 N N . ALA A 1 80 ? 6.901 -6.729 -12.845 1.00 88.62 80 ALA A N 1
ATOM 634 C CA . ALA A 1 80 ? 6.611 -6.479 -11.435 1.00 88.62 80 ALA A CA 1
ATOM 635 C C . ALA A 1 80 ? 7.442 -5.304 -10.894 1.00 88.62 80 ALA A C 1
ATOM 637 O O . ALA A 1 80 ? 6.905 -4.415 -10.230 1.00 88.62 80 ALA A O 1
ATOM 638 N N . MET A 1 81 ? 8.732 -5.245 -11.243 1.00 87.50 81 MET A N 1
ATOM 639 C CA . MET A 1 81 ? 9.603 -4.139 -10.838 1.00 87.50 81 MET A CA 1
ATOM 640 C C . MET A 1 81 ? 9.186 -2.796 -11.440 1.00 87.50 81 MET A C 1
ATOM 642 O O . MET A 1 81 ? 9.194 -1.787 -10.732 1.00 87.50 81 MET A O 1
ATOM 646 N N . ALA A 1 82 ? 8.778 -2.766 -12.711 1.00 87.88 82 ALA A N 1
ATOM 647 C CA . ALA A 1 82 ? 8.273 -1.554 -13.350 1.00 87.88 82 ALA A CA 1
ATOM 648 C C . ALA A 1 82 ? 6.974 -1.052 -12.691 1.00 87.88 82 ALA A C 1
ATOM 650 O O . ALA A 1 82 ? 6.829 0.150 -12.462 1.00 87.88 82 ALA A O 1
ATOM 651 N N . ILE A 1 83 ? 6.063 -1.960 -12.318 1.00 89.56 83 ILE A N 1
ATOM 652 C CA . ILE A 1 8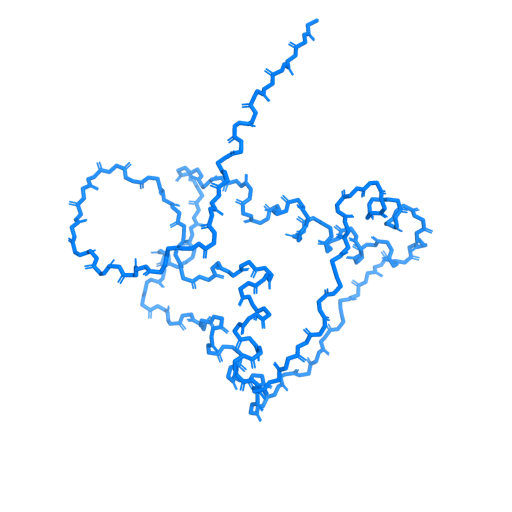3 ? 4.826 -1.625 -11.592 1.00 89.56 83 ILE A CA 1
ATOM 653 C C . ILE A 1 83 ? 5.153 -1.027 -10.218 1.00 89.56 83 ILE A C 1
ATOM 655 O O . ILE A 1 83 ? 4.642 0.039 -9.873 1.00 89.56 83 ILE A O 1
ATOM 659 N N . LEU A 1 84 ? 6.038 -1.665 -9.445 1.00 87.69 84 LEU A N 1
ATOM 660 C CA . LEU A 1 84 ? 6.450 -1.160 -8.131 1.00 87.69 84 LEU A CA 1
ATOM 661 C C . LEU A 1 84 ? 7.115 0.218 -8.233 1.00 87.69 84 LEU A C 1
ATOM 663 O O . LEU A 1 84 ? 6.828 1.096 -7.419 1.00 87.69 84 LEU A O 1
ATOM 667 N N . HIS A 1 85 ? 7.954 0.434 -9.248 1.00 86.44 85 HIS A N 1
ATOM 668 C CA . HIS A 1 85 ? 8.566 1.734 -9.513 1.00 86.44 85 HIS A CA 1
ATOM 669 C C . HIS A 1 85 ? 7.515 2.810 -9.809 1.00 86.44 85 HIS A C 1
ATOM 671 O O . HIS A 1 85 ? 7.525 3.884 -9.207 1.00 86.44 85 HIS A O 1
ATOM 677 N N . ASN A 1 86 ? 6.571 2.512 -10.700 1.00 87.44 86 ASN A N 1
ATOM 678 C CA . ASN A 1 86 ? 5.514 3.440 -11.080 1.00 87.44 86 ASN A CA 1
ATOM 679 C C . ASN A 1 86 ? 4.636 3.850 -9.880 1.00 87.44 86 ASN A C 1
ATOM 681 O O . ASN A 1 86 ? 4.316 5.028 -9.717 1.00 87.44 86 ASN A O 1
ATOM 685 N N . ILE A 1 87 ? 4.300 2.900 -9.005 1.00 88.12 87 ILE A N 1
ATOM 686 C CA . ILE A 1 87 ? 3.447 3.153 -7.838 1.00 88.12 87 ILE A CA 1
ATOM 687 C C . ILE A 1 87 ? 4.213 3.869 -6.718 1.00 88.12 87 ILE A C 1
ATOM 689 O O . ILE A 1 87 ? 3.718 4.859 -6.184 1.00 88.12 87 ILE A O 1
ATOM 693 N N . PHE A 1 88 ? 5.403 3.388 -6.343 1.00 84.44 88 PHE A N 1
ATOM 694 C CA . PHE A 1 88 ? 6.081 3.829 -5.115 1.00 84.44 88 PHE A CA 1
ATOM 695 C C . PHE A 1 88 ? 7.192 4.859 -5.320 1.00 84.44 88 PHE A C 1
ATOM 697 O O . PHE A 1 88 ? 7.534 5.554 -4.362 1.00 84.44 88 PHE A O 1
ATOM 704 N N . VAL A 1 89 ? 7.753 4.966 -6.527 1.00 83.88 89 VAL A N 1
ATOM 705 C CA . VAL A 1 89 ? 8.813 5.936 -6.841 1.00 83.88 89 VAL A CA 1
ATOM 706 C C . VAL A 1 89 ? 8.238 7.130 -7.591 1.00 83.88 89 VAL A C 1
ATOM 708 O O . VAL A 1 89 ? 8.362 8.256 -7.118 1.00 83.88 89 VAL A O 1
ATOM 711 N N . GLU A 1 90 ? 7.542 6.888 -8.704 1.00 85.75 90 GLU A N 1
ATOM 712 C CA . GLU A 1 90 ? 6.904 7.966 -9.478 1.00 85.75 90 GLU A CA 1
ATOM 713 C C . GLU A 1 90 ? 5.606 8.468 -8.828 1.00 85.75 90 GLU A C 1
ATOM 715 O O . GLU A 1 90 ? 5.196 9.608 -9.038 1.00 85.75 90 GLU A O 1
ATOM 720 N N . GLY A 1 91 ? 4.948 7.634 -8.015 1.00 86.38 91 GLY A N 1
ATOM 721 C CA . GLY A 1 91 ? 3.700 8.008 -7.350 1.00 86.38 91 GLY A CA 1
ATOM 722 C C . GLY A 1 91 ? 2.528 8.168 -8.318 1.00 86.38 91 GLY A C 1
ATOM 723 O O . GLY A 1 91 ? 1.638 8.978 -8.059 1.00 86.38 91 GLY A O 1
ATOM 724 N N . ALA A 1 92 ? 2.510 7.413 -9.423 1.00 88.12 92 ALA A N 1
ATOM 725 C CA . ALA A 1 92 ? 1.617 7.644 -10.561 1.00 88.12 92 ALA A CA 1
ATOM 726 C C . ALA A 1 92 ? 0.116 7.616 -10.215 1.00 88.12 92 ALA A C 1
ATOM 728 O O . ALA A 1 92 ? -0.684 8.298 -10.846 1.00 88.12 92 ALA A O 1
ATOM 729 N N . GLN A 1 93 ? -0.278 6.874 -9.176 1.00 86.81 93 GLN A N 1
ATOM 730 C CA . GLN A 1 93 ? -1.668 6.830 -8.699 1.00 86.81 93 GLN A CA 1
ATOM 731 C C . GLN A 1 93 ? -2.134 8.141 -8.039 1.00 86.81 93 GLN A C 1
ATOM 733 O O . GLN A 1 93 ? -3.328 8.344 -7.844 1.00 86.81 93 GLN A O 1
ATOM 738 N N . LEU A 1 94 ? -1.201 9.012 -7.645 1.00 85.12 94 LEU A N 1
ATOM 739 C CA . LEU A 1 94 ? -1.460 10.243 -6.893 1.00 85.12 94 LEU A CA 1
ATOM 740 C C . LEU A 1 94 ? -0.851 11.487 -7.556 1.00 85.12 94 LEU A C 1
ATOM 742 O O . LEU A 1 94 ? -0.963 12.583 -7.003 1.00 85.12 94 LEU A O 1
ATOM 746 N N . SER A 1 95 ? -0.183 11.325 -8.700 1.00 86.56 95 SER A N 1
ATOM 747 C CA . SER A 1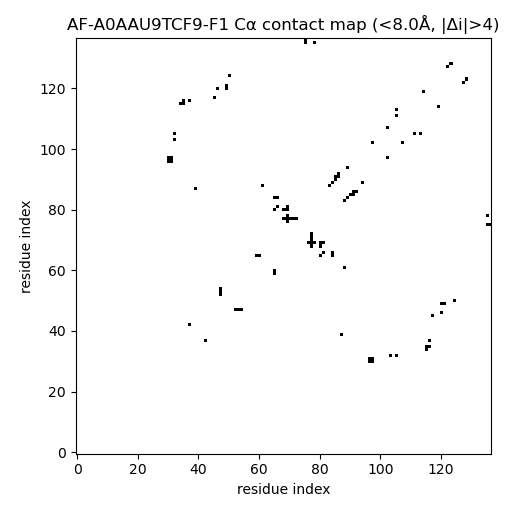 95 ? 0.552 12.387 -9.391 1.00 86.56 95 SER A CA 1
ATOM 748 C C . SER A 1 95 ? -0.326 13.269 -10.282 1.00 86.56 95 SER A C 1
ATOM 750 O O . SER A 1 95 ? 0.189 14.204 -10.891 1.00 86.56 95 SER A O 1
ATOM 752 N N . PHE A 1 96 ? -1.625 12.980 -10.378 1.00 86.94 96 PHE A N 1
ATOM 753 C CA . PHE A 1 96 ? -2.589 13.738 -11.173 1.00 86.94 96 PHE A CA 1
ATOM 754 C C . PHE A 1 96 ? -3.730 14.284 -10.307 1.00 86.94 96 PHE A C 1
ATOM 756 O O . PHE A 1 96 ? -3.980 13.821 -9.189 1.00 86.94 96 PHE A O 1
ATOM 763 N N . GLU A 1 97 ? -4.403 15.304 -10.828 1.00 89.38 97 GLU A N 1
ATOM 764 C CA . GLU A 1 97 ? -5.620 15.870 -10.250 1.00 89.38 97 GLU A CA 1
ATOM 765 C C . GLU A 1 97 ? -6.818 15.415 -11.083 1.00 89.38 97 GLU A C 1
ATOM 767 O O . GLU A 1 97 ? -6.683 15.200 -12.284 1.00 89.38 97 GLU A O 1
ATOM 772 N N . LEU A 1 98 ? -7.963 15.213 -10.430 1.00 89.62 98 LEU A N 1
ATOM 773 C CA . LEU A 1 98 ? -9.187 14.798 -11.113 1.00 89.62 98 LEU A CA 1
ATOM 774 C C . LEU A 1 98 ? -9.756 15.978 -11.906 1.00 89.62 98 LEU A C 1
ATOM 776 O O . LEU A 1 98 ? -9.923 17.067 -11.350 1.00 89.62 98 LEU A O 1
ATOM 780 N N . GLU A 1 99 ? -10.065 15.748 -13.177 1.00 92.75 99 GLU A N 1
ATOM 781 C CA . GLU A 1 99 ? -10.753 16.696 -14.052 1.00 92.75 99 GLU A CA 1
ATOM 782 C C . GLU A 1 99 ? -12.270 16.663 -13.810 1.00 92.75 99 GLU A C 1
ATOM 784 O O . GLU A 1 99 ? -12.802 15.736 -13.205 1.00 92.75 99 GLU A O 1
ATOM 789 N N . GLU A 1 100 ? -13.002 17.659 -14.317 1.00 89.12 100 GLU A N 1
ATOM 790 C CA . GLU A 1 100 ? -14.464 17.752 -14.138 1.00 89.12 100 GLU A CA 1
ATOM 791 C C . GLU A 1 100 ? -15.228 16.531 -14.672 1.00 89.12 100 GLU A C 1
ATOM 793 O O . GLU A 1 100 ? -16.280 16.174 -14.146 1.00 89.12 100 GLU A O 1
ATOM 798 N N . LYS A 1 101 ? -14.687 15.871 -15.702 1.00 92.69 101 LYS A N 1
ATOM 799 C CA . LYS A 1 101 ? -15.256 14.648 -16.284 1.00 92.69 101 LYS A CA 1
ATOM 800 C C . LYS A 1 101 ? -14.893 13.371 -15.519 1.00 92.69 101 LYS A C 1
ATOM 802 O O . LYS A 1 101 ? -15.443 12.313 -15.821 1.00 92.69 101 LYS A O 1
ATOM 807 N N . ASP A 1 102 ? -13.949 13.442 -14.584 1.00 93.69 102 ASP A N 1
ATOM 808 C CA . ASP A 1 102 ? -13.467 12.275 -13.861 1.00 93.69 102 ASP A CA 1
ATOM 809 C C . ASP A 1 102 ? -14.356 12.011 -12.643 1.00 93.69 102 ASP A C 1
ATOM 811 O O . ASP A 1 102 ? -14.680 12.904 -11.857 1.00 93.69 102 ASP A O 1
ATOM 815 N N . LEU A 1 103 ? -14.744 10.750 -12.464 1.00 93.56 103 LEU A N 1
ATOM 816 C CA . LEU A 1 103 ? -15.604 10.333 -11.363 1.00 93.56 103 LEU A CA 1
ATOM 817 C C . LEU A 1 103 ? -14.793 9.628 -10.277 1.00 93.56 103 LEU A C 1
ATOM 819 O O . LEU A 1 103 ? -13.954 8.774 -10.555 1.00 93.56 103 LEU A O 1
ATOM 823 N N . GLU A 1 104 ? -15.087 9.952 -9.020 1.00 90.62 104 GLU A N 1
ATOM 824 C CA . GLU A 1 104 ? -14.465 9.327 -7.856 1.00 90.62 104 GLU A CA 1
ATOM 825 C C . GLU A 1 104 ? -15.515 8.509 -7.095 1.00 90.62 104 GLU A C 1
ATOM 827 O O . GLU A 1 104 ? -16.550 9.032 -6.682 1.00 90.62 104 GLU A O 1
ATOM 832 N N . ALA A 1 105 ? -15.262 7.209 -6.934 1.00 91.56 105 ALA A N 1
ATOM 833 C CA . ALA A 1 105 ? -16.258 6.261 -6.441 1.00 91.56 105 ALA A CA 1
ATOM 834 C C . ALA A 1 105 ? -16.726 6.545 -5.003 1.00 91.56 105 ALA A C 1
ATOM 836 O O . ALA A 1 105 ? -17.900 6.325 -4.700 1.00 91.56 105 ALA A O 1
ATOM 837 N N . SER A 1 106 ? -15.860 7.058 -4.120 1.00 89.62 106 SER A N 1
ATOM 838 C CA . SER A 1 106 ? -16.255 7.399 -2.746 1.00 89.62 106 SER A CA 1
ATOM 839 C C . SER A 1 106 ? -17.219 8.586 -2.677 1.00 89.62 106 SER A C 1
ATOM 841 O O . SER A 1 106 ? -18.041 8.654 -1.768 1.00 89.62 106 SER A O 1
ATOM 843 N N . LYS A 1 107 ? -17.183 9.488 -3.664 1.00 90.19 107 LYS A N 1
ATOM 844 C CA . LYS A 1 107 ? -18.171 10.562 -3.830 1.00 90.19 107 LYS A CA 1
ATOM 845 C C . LYS A 1 107 ? -19.467 10.090 -4.471 1.00 90.19 107 LYS A C 1
ATOM 847 O O . LYS A 1 107 ? -20.513 10.640 -4.146 1.00 90.19 107 LYS A O 1
ATOM 852 N N . LEU A 1 108 ? -19.402 9.120 -5.384 1.00 94.38 108 LEU A N 1
ATOM 853 C CA . LEU A 1 108 ? -20.601 8.555 -6.016 1.00 94.38 108 LEU A CA 1
ATOM 854 C C . LEU A 1 108 ? -21.424 7.722 -5.031 1.00 94.38 108 LEU A C 1
ATOM 856 O O . LEU A 1 108 ? -22.648 7.736 -5.091 1.00 94.38 108 LEU A O 1
ATOM 860 N N . TYR A 1 109 ? -20.751 7.013 -4.124 1.00 94.56 109 TYR A N 1
ATOM 861 C CA . TYR A 1 109 ? -21.379 6.125 -3.150 1.00 94.56 109 TYR A CA 1
ATOM 862 C C . TYR A 1 109 ? -20.949 6.501 -1.725 1.00 94.56 109 TYR A C 1
ATOM 864 O O . TYR A 1 109 ? -20.189 5.756 -1.101 1.00 94.56 109 TYR A O 1
ATOM 872 N N . PRO A 1 110 ? -21.409 7.653 -1.196 1.00 91.12 110 PRO A N 1
ATOM 873 C CA . PRO A 1 110 ? -20.992 8.140 0.120 1.00 91.12 110 PRO A CA 1
ATOM 874 C C . PRO A 1 110 ? -21.492 7.256 1.268 1.00 91.12 110 PRO A C 1
ATOM 876 O O . PRO A 1 110 ? -20.846 7.187 2.312 1.00 91.12 110 PRO A O 1
ATOM 879 N N . ASP A 1 111 ? -22.607 6.554 1.060 1.00 94.69 111 ASP A N 1
ATOM 880 C CA . ASP A 1 111 ? -23.187 5.629 2.038 1.00 94.69 111 ASP A CA 1
ATOM 881 C C . ASP A 1 111 ? -22.490 4.258 2.041 1.00 94.69 111 ASP A C 1
ATOM 883 O O . ASP A 1 111 ? -22.714 3.438 2.935 1.00 94.69 111 ASP A O 1
ATOM 887 N N . TYR A 1 112 ? -21.632 3.985 1.049 1.00 94.56 112 TYR A N 1
ATOM 888 C CA . TYR A 1 112 ? -20.861 2.750 1.014 1.00 94.56 112 TYR A CA 1
ATOM 889 C C . TYR A 1 112 ? -19.655 2.843 1.954 1.00 94.56 112 TYR A C 1
ATOM 891 O O . TYR A 1 112 ? -18.743 3.656 1.783 1.00 94.56 112 TYR A O 1
ATOM 899 N N . ASN A 1 113 ? -19.619 1.952 2.942 1.00 91.12 113 ASN A N 1
ATOM 900 C CA . ASN A 1 113 ? -18.545 1.891 3.928 1.00 91.12 113 ASN A CA 1
ATOM 901 C C . ASN A 1 113 ? -17.316 1.168 3.366 1.00 91.12 113 ASN A C 1
ATOM 903 O O . ASN A 1 113 ? -17.112 -0.025 3.591 1.00 91.12 113 ASN A O 1
ATOM 907 N N . TYR A 1 114 ? -16.468 1.901 2.647 1.00 91.38 114 TYR A N 1
ATOM 908 C CA . TYR A 1 114 ? -15.179 1.380 2.201 1.00 91.38 114 TYR A CA 1
ATOM 909 C C . TYR A 1 114 ? -14.279 1.017 3.389 1.00 91.38 114 TYR A C 1
ATOM 911 O O . TYR A 1 114 ? -14.115 1.798 4.331 1.00 91.38 114 TYR A O 1
ATOM 919 N N . THR A 1 115 ? -13.632 -0.147 3.314 1.00 92.75 115 THR A N 1
ATOM 920 C CA . THR A 1 115 ? -12.643 -0.571 4.309 1.00 92.75 115 THR A CA 1
ATOM 921 C C . THR A 1 115 ? -11.463 0.399 4.322 1.00 92.75 115 THR A C 1
ATOM 923 O O . THR A 1 115 ? -10.807 0.621 3.304 1.00 92.75 115 THR A O 1
ATOM 926 N N . SER A 1 116 ? -11.188 0.993 5.483 1.00 92.12 116 SER A N 1
ATOM 927 C CA . SER A 1 116 ? -10.031 1.871 5.654 1.00 92.12 116 SER A CA 1
ATOM 928 C C . SER A 1 116 ? -8.724 1.071 5.665 1.00 92.12 116 SER A C 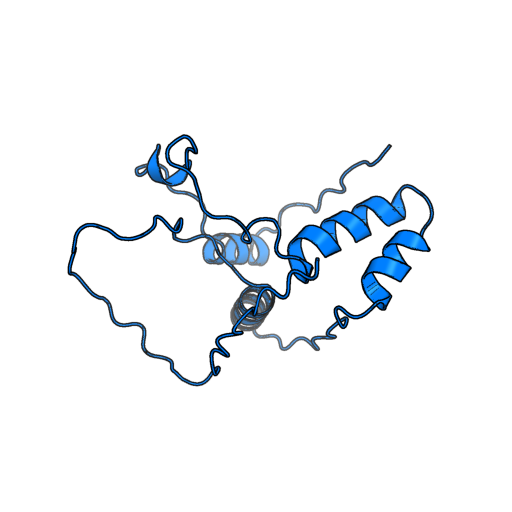1
ATOM 930 O O . SER A 1 116 ? -8.721 -0.118 5.980 1.00 92.12 116 SER A O 1
ATOM 932 N N . VAL A 1 117 ? -7.593 1.730 5.387 1.00 91.75 117 VAL A N 1
ATOM 933 C CA . VAL A 1 117 ? -6.271 1.082 5.494 1.00 91.75 117 VAL A CA 1
ATOM 934 C C . VAL A 1 117 ? -6.017 0.579 6.916 1.00 91.75 117 VAL A C 1
ATOM 936 O O . VAL A 1 117 ? -5.462 -0.499 7.086 1.00 91.75 117 VAL A O 1
ATOM 939 N N . ASP A 1 118 ? -6.454 1.321 7.934 1.00 92.19 118 ASP A N 1
ATOM 940 C CA . ASP A 1 118 ? -6.282 0.918 9.331 1.00 92.19 118 ASP A CA 1
ATOM 941 C C . ASP A 1 118 ? -7.036 -0.385 9.641 1.00 92.19 118 ASP A C 1
ATOM 943 O O . ASP A 1 118 ? -6.443 -1.339 10.142 1.00 92.19 118 ASP A O 1
ATOM 947 N N . SER A 1 119 ? -8.301 -0.463 9.216 1.00 93.81 119 SER A N 1
ATOM 948 C CA . SER A 1 119 ? -9.140 -1.658 9.365 1.00 93.81 119 SER A CA 1
ATOM 949 C C . SER A 1 119 ? -8.613 -2.845 8.555 1.00 93.81 119 SER A C 1
ATOM 951 O O . SER A 1 119 ? -8.695 -3.984 9.003 1.00 93.81 119 SER A O 1
ATOM 953 N N . LEU A 1 120 ? -8.044 -2.597 7.370 1.00 93.56 120 LEU A N 1
ATOM 954 C CA . LEU A 1 120 ? -7.388 -3.638 6.579 1.00 93.56 120 LEU A CA 1
ATOM 955 C C . LEU A 1 120 ? -6.190 -4.235 7.330 1.00 93.56 120 LEU A C 1
ATOM 957 O O . LEU A 1 120 ? -6.010 -5.449 7.321 1.00 93.56 120 LEU A O 1
ATOM 961 N N . LEU A 1 121 ? -5.384 -3.405 7.998 1.00 94.38 121 LEU A N 1
ATOM 962 C CA . LEU A 1 121 ? -4.270 -3.896 8.807 1.00 94.38 121 LEU A CA 1
ATOM 963 C C . LEU A 1 121 ? -4.751 -4.724 10.008 1.00 94.38 121 LEU A C 1
ATOM 965 O O . LEU A 1 121 ? -4.114 -5.724 10.327 1.00 94.38 121 LEU A O 1
ATOM 969 N N . ASP A 1 122 ? -5.878 -4.367 10.630 1.00 95.88 122 ASP A N 1
ATOM 970 C CA . ASP A 1 122 ? -6.475 -5.180 11.703 1.00 95.88 122 ASP A CA 1
ATOM 971 C C . ASP A 1 122 ? -6.916 -6.558 11.197 1.00 95.88 122 ASP A C 1
ATOM 973 O O . ASP A 1 122 ? -6.654 -7.572 11.846 1.00 95.88 122 ASP A O 1
ATOM 977 N N . ILE A 1 123 ? -7.508 -6.622 9.999 1.00 95.81 123 ILE A N 1
ATOM 978 C CA . ILE A 1 123 ? -7.842 -7.896 9.346 1.00 95.81 123 ILE A CA 1
ATOM 979 C C . ILE A 1 123 ? -6.571 -8.725 9.130 1.00 95.81 123 ILE A C 1
ATOM 981 O O . ILE A 1 123 ? -6.555 -9.907 9.461 1.00 95.81 123 ILE A O 1
ATOM 985 N N . CYS A 1 124 ? -5.486 -8.113 8.647 1.00 95.19 124 CYS A N 1
ATOM 986 C CA . CYS A 1 124 ? -4.213 -8.804 8.436 1.00 95.19 124 CYS A CA 1
ATOM 987 C C . CYS A 1 124 ? -3.581 -9.359 9.723 1.00 95.19 124 CYS A C 1
ATOM 989 O O . CYS A 1 124 ? -2.828 -10.328 9.647 1.00 95.19 124 CYS A O 1
ATOM 991 N N . LEU A 1 125 ? -3.859 -8.771 10.891 1.00 95.19 125 LEU A N 1
ATOM 992 C CA . LEU A 1 125 ? -3.367 -9.287 12.172 1.00 95.19 125 LEU A CA 1
ATOM 993 C C . LEU A 1 125 ? -4.118 -10.535 12.638 1.00 95.19 125 LEU A C 1
ATOM 995 O O . LEU A 1 125 ? -3.507 -11.436 13.205 1.00 95.19 125 LEU A O 1
ATOM 999 N N . VAL A 1 126 ? -5.437 -10.561 12.442 1.00 96.62 126 VAL A N 1
ATOM 1000 C CA . VAL A 1 126 ? -6.309 -11.607 12.997 1.00 96.62 126 VAL A CA 1
ATOM 1001 C C . VAL A 1 126 ? -6.530 -12.745 12.004 1.00 96.62 126 VAL A C 1
ATOM 1003 O O . VAL A 1 126 ? -6.493 -13.912 12.382 1.00 96.62 126 VAL A O 1
ATOM 1006 N N . ASN A 1 127 ? -6.774 -12.411 10.737 1.00 95.81 127 ASN A N 1
ATOM 1007 C CA . ASN A 1 127 ? -7.097 -13.360 9.676 1.00 95.81 127 ASN A CA 1
ATOM 1008 C C . ASN A 1 127 ? -6.553 -12.859 8.323 1.00 95.81 127 ASN A C 1
ATOM 1010 O O . ASN A 1 127 ? -7.314 -12.327 7.505 1.00 95.81 127 ASN A O 1
ATOM 1014 N N . PRO A 1 128 ? -5.231 -12.967 8.091 1.00 95.12 128 PRO A N 1
ATOM 1015 C CA . PRO A 1 128 ? -4.619 -12.456 6.876 1.00 95.12 128 PRO A CA 1
ATOM 1016 C C . PRO A 1 128 ? -5.140 -13.196 5.636 1.00 95.12 128 PRO A C 1
ATOM 1018 O O . PRO A 1 128 ? -5.122 -14.429 5.601 1.00 95.12 128 PRO A O 1
ATOM 1021 N N . PRO A 1 129 ? -5.569 -12.474 4.585 1.00 92.94 129 PRO A N 1
ATOM 1022 C CA . PRO A 1 129 ? -5.931 -13.110 3.328 1.00 92.94 129 PRO A CA 1
ATOM 1023 C C . PRO A 1 129 ? -4.698 -13.757 2.688 1.00 92.94 129 PRO A C 1
ATOM 1025 O O . PRO A 1 129 ? -3.587 -13.232 2.776 1.00 92.94 129 PRO A O 1
ATOM 1028 N N . ASN A 1 130 ? -4.901 -14.873 1.985 1.00 95.31 130 ASN A N 1
ATOM 1029 C CA . ASN A 1 130 ? -3.822 -15.533 1.253 1.00 95.31 130 ASN A CA 1
ATOM 1030 C C . ASN A 1 130 ? -3.224 -14.582 0.198 1.00 95.31 130 ASN A C 1
ATOM 1032 O O . ASN A 1 130 ? -3.978 -14.074 -0.645 1.00 95.31 130 ASN A O 1
ATOM 1036 N N . PRO A 1 131 ? -1.893 -14.362 0.199 1.00 94.50 131 PRO A N 1
ATOM 1037 C CA . PRO A 1 131 ? -1.233 -13.592 -0.842 1.00 94.50 131 PRO A CA 1
ATOM 1038 C C . PRO A 1 131 ? -1.527 -14.185 -2.220 1.00 94.50 131 PRO A C 1
ATOM 1040 O O . PRO A 1 131 ? -1.448 -15.397 -2.420 1.00 94.50 131 PRO A O 1
ATOM 1043 N N . LYS A 1 132 ? -1.865 -13.321 -3.178 1.00 93.44 132 LYS A N 1
ATOM 1044 C CA . LYS A 1 132 ? -2.076 -13.707 -4.576 1.00 93.44 132 LYS A CA 1
ATOM 1045 C C . LYS A 1 132 ? -0.936 -13.170 -5.424 1.00 93.44 132 LYS A C 1
ATOM 1047 O O . LYS A 1 132 ? -0.524 -12.025 -5.252 1.00 93.44 132 LYS A O 1
ATOM 1052 N N . LEU A 1 133 ? -0.461 -13.991 -6.352 1.00 90.19 133 LEU A N 1
ATOM 1053 C CA . LEU A 1 133 ? 0.528 -13.590 -7.344 1.00 90.19 133 LEU A CA 1
ATOM 1054 C C . LEU A 1 133 ? -0.193 -13.227 -8.639 1.00 90.19 133 LEU A C 1
ATOM 1056 O O . LEU A 1 133 ? -1.026 -13.991 -9.127 1.00 90.19 133 LEU A O 1
ATOM 1060 N N . ALA A 1 134 ? 0.114 -12.049 -9.177 1.00 90.25 134 ALA A N 1
ATOM 1061 C CA . ALA A 1 134 ? -0.323 -11.690 -10.516 1.00 90.25 134 ALA A CA 1
ATOM 1062 C C . ALA A 1 134 ? 0.440 -12.542 -11.540 1.00 90.25 134 ALA A C 1
ATOM 1064 O O . ALA A 1 134 ? 1.638 -12.781 -11.386 1.00 90.25 134 ALA A O 1
ATOM 1065 N N . SER A 1 135 ? -0.257 -12.995 -12.580 1.00 91.94 135 SER A N 1
ATOM 1066 C CA . SER A 1 135 ? 0.375 -13.632 -13.732 1.00 91.94 135 SER A CA 1
ATOM 1067 C C . SER A 1 135 ? 0.754 -12.559 -14.746 1.00 91.94 135 SER A C 1
ATOM 1069 O O . SER A 1 135 ? -0.056 -11.686 -15.066 1.00 91.94 135 SER A O 1
ATOM 1071 N N . PHE A 1 136 ? 1.984 -12.634 -15.240 1.00 88.19 136 PHE A N 1
ATOM 1072 C CA . PHE A 1 136 ? 2.494 -11.793 -16.311 1.00 88.19 136 PHE A CA 1
ATOM 1073 C C . PHE A 1 136 ? 2.894 -12.717 -17.464 1.00 88.19 136 PHE A C 1
ATOM 1075 O O . PHE A 1 136 ? 3.680 -13.643 -17.253 1.00 88.19 136 PHE A O 1
ATOM 1082 N N . ALA A 1 137 ? 2.306 -12.494 -18.640 1.00 78.31 137 ALA A N 1
ATOM 1083 C CA . ALA A 1 137 ? 2.598 -13.234 -19.867 1.00 78.31 137 ALA A CA 1
ATOM 1084 C C . ALA A 1 137 ? 3.742 -12.586 -20.663 1.00 78.31 137 ALA A C 1
ATOM 1086 O O . ALA A 1 137 ? 3.906 -11.343 -20.578 1.00 78.31 137 ALA A O 1
#

Sequence (137 aa):
MRWQRSITRKTCSIHDQSCHRSKGQEPGANHKAPRQRCLPARFVSSWQIKTGRTFQITHLPSNKSSNSLAVSLPRPDNIAMAILHNIFVEGAQLSFELEEKDLEASKLYPDYNYTSVDSLLDICLVNPPNPKLASFA

InterPro domains:
  IPR050608 NmrA-type oxidoreductase, Isoflavone reductase subfamily [PTHR43349] (42-122)

Radius of gyration: 19.18 Å; Cα contacts (8 Å, |Δi|>4): 54; chains: 1; bounding box: 42×43×45 Å

Organism: Thlaspi arvense (NCBI:txid13288)

pLDDT: mean 72.85, std 24.75, range [25.23, 96.62]

Foldseek 3Di:
DDDDDDDPDPDDDPPDDDDDDDDDDDPDDQDDDDFADDAPVNLQVLLCVVVVHDDDDDDDDLPCVLVVVLVPDDPPVSVVSVVCCVCRVVVVVRPDGADPPGDDVCVVCVVDDDQGSSNLSVCCVPPNDDDDDDDDD

Solvent-accessible surface area (backbone atoms only — not comparable to full-atom values): 9582 Å² total; per-residue (Å²)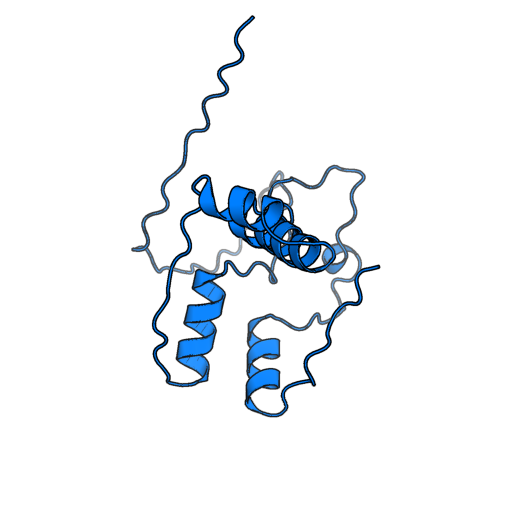: 140,83,88,83,78,86,77,81,77,80,80,79,76,93,82,75,92,75,91,77,87,78,85,82,90,75,93,83,72,82,79,73,87,81,86,71,90,68,54,72,70,58,48,53,52,54,49,27,63,76,68,75,47,87,78,89,83,82,83,79,66,88,52,73,60,55,63,47,49,27,69,70,39,59,88,54,62,18,55,61,46,46,51,51,41,40,53,74,69,68,30,60,91,69,70,70,79,78,52,96,89,56,84,55,68,66,75,76,40,68,88,58,84,72,83,40,65,68,58,50,52,53,40,51,74,78,62,56,76,82,88,78,80,85,88,70,132